Protein AF-W1YHN0-F1 (afdb_monomer_lite)

Foldseek 3Di:
DPPPQPDDDPVVSVVSVQQADFDDDPNHTDDRCGPPRNDDDDDADQQWDWDDDDPDIDIDGDPDHDDQKDDDPQWIQHPVGTDPSPDDDPPQDAQPPDPPGDHDVVVVVVVVVVVVVD

pLDDT: mean 94.73, std 5.65, range [57.19, 98.5]

Secondary structure (DSSP, 8-state):
--TTSS-SSHHHHHHHHTT-EEEEETTEEEEEE-SS-----PPP-TTEEEEEETTEEEEEE-SS---SEEEETTEEEETTEEE-TT----SPPP-TT-TTSPP-HHHHHHHHHHHTT-

Radius of gyration: 30.23 Å; chains: 1; bounding box: 68×27×82 Å

Structure (mmCIF, N/CA/C/O backbone):
data_AF-W1YHN0-F1
#
_entry.id   AF-W1YHN0-F1
#
loop_
_atom_site.group_PDB
_atom_site.id
_atom_site.type_symbol
_atom_site.label_atom_id
_atom_site.label_alt_id
_atom_site.label_comp_id
_atom_site.label_asym_id
_atom_site.label_entity_id
_atom_site.label_seq_id
_atom_site.pdbx_PDB_ins_code
_atom_site.Cartn_x
_atom_site.Cartn_y
_atom_site.Cartn_z
_atom_site.occupancy
_atom_site.B_iso_or_equiv
_atom_site.auth_seq_id
_atom_site.auth_comp_id
_atom_site.auth_asym_id
_atom_site.auth_atom_id
_atom_site.pdbx_PDB_model_num
ATOM 1 N N . ASN A 1 1 ? -36.168 -15.001 31.125 1.00 82.31 1 ASN A N 1
ATOM 2 C CA . ASN A 1 1 ? -35.264 -14.315 30.182 1.00 82.31 1 ASN A CA 1
ATOM 3 C C . ASN A 1 1 ? -35.594 -12.827 30.184 1.00 82.31 1 ASN A C 1
ATOM 5 O O . ASN A 1 1 ? -36.613 -12.442 29.625 1.00 82.31 1 ASN A O 1
ATOM 9 N N . ILE A 1 2 ? -34.808 -12.010 30.888 1.00 92.12 2 ILE A N 1
ATOM 10 C CA . ILE A 1 2 ? -34.985 -10.548 30.947 1.00 92.12 2 ILE A CA 1
ATOM 11 C C . ILE A 1 2 ? -34.107 -9.896 29.873 1.00 92.12 2 ILE A C 1
ATOM 13 O O . ILE A 1 2 ? -32.901 -10.141 29.849 1.00 92.12 2 ILE A O 1
ATOM 17 N N . GLY A 1 3 ? -34.697 -9.062 29.008 1.00 87.12 3 GLY A N 1
ATOM 18 C CA . GLY A 1 3 ? -33.958 -8.262 28.016 1.00 87.12 3 GLY A CA 1
ATOM 19 C C . GLY A 1 3 ? -33.126 -9.082 27.025 1.00 87.12 3 GLY A C 1
ATOM 20 O O . GLY A 1 3 ? -32.080 -8.621 26.592 1.00 87.12 3 GLY A O 1
ATOM 21 N N . ASP A 1 4 ? -33.551 -10.314 26.748 1.00 89.50 4 ASP A N 1
ATOM 22 C CA . ASP A 1 4 ? -32.855 -11.290 25.900 1.00 89.50 4 ASP A CA 1
ATOM 23 C C . ASP A 1 4 ? -31.417 -11.659 26.327 1.00 89.50 4 ASP A C 1
ATOM 25 O O . ASP A 1 4 ? -30.597 -12.127 25.546 1.00 89.50 4 ASP A O 1
ATOM 29 N N . THR A 1 5 ? -31.102 -11.482 27.611 1.00 91.12 5 THR A N 1
ATOM 30 C CA . THR A 1 5 ? -29.769 -11.774 28.177 1.00 91.12 5 THR A CA 1
ATOM 31 C C . THR A 1 5 ? -29.563 -13.239 28.585 1.00 91.12 5 THR A C 1
ATOM 33 O O . THR A 1 5 ? -28.491 -13.620 29.060 1.00 91.12 5 THR A O 1
ATOM 36 N N . GLY A 1 6 ? -30.605 -14.070 28.506 1.00 92.62 6 GLY A N 1
ATOM 37 C CA . GLY A 1 6 ? -30.615 -15.430 29.050 1.00 92.62 6 GLY A CA 1
ATOM 38 C C . GLY A 1 6 ? -30.636 -15.492 30.585 1.00 92.62 6 GLY A C 1
ATOM 39 O O . GLY A 1 6 ? -30.394 -16.556 31.152 1.00 92.62 6 GLY A O 1
ATOM 40 N N . LYS A 1 7 ? -30.899 -14.373 31.279 1.00 95.31 7 LYS A N 1
ATOM 41 C CA . LYS A 1 7 ? -30.896 -14.281 32.752 1.00 95.31 7 LYS A CA 1
ATOM 42 C C . LYS A 1 7 ? -32.301 -14.221 33.356 1.00 95.31 7 LYS A C 1
ATOM 44 O O . LYS A 1 7 ? -33.276 -13.870 32.676 1.00 95.31 7 LYS A O 1
ATOM 49 N N . ASN A 1 8 ? -32.398 -14.585 34.637 1.00 95.50 8 ASN A N 1
ATOM 50 C CA . ASN A 1 8 ? -33.664 -14.712 35.369 1.00 95.50 8 ASN A CA 1
ATOM 51 C C . ASN A 1 8 ? -33.902 -13.566 36.353 1.00 95.50 8 ASN A C 1
ATOM 53 O O . ASN A 1 8 ? -35.049 -13.291 36.695 1.00 95.50 8 ASN A O 1
ATOM 57 N N . THR A 1 9 ? -32.843 -12.869 36.766 1.00 96.50 9 THR A N 1
ATOM 58 C CA . THR A 1 9 ? -32.946 -11.683 37.616 1.00 96.50 9 THR A CA 1
ATOM 59 C C . THR A 1 9 ? -32.439 -10.433 36.906 1.00 96.50 9 THR A C 1
ATOM 61 O O . THR A 1 9 ? -31.561 -10.487 36.042 1.00 96.50 9 THR A O 1
ATOM 64 N N . VAL A 1 10 ? -32.986 -9.280 37.296 1.00 94.75 10 VAL A N 1
ATOM 65 C CA . VAL A 1 10 ? -32.536 -7.972 36.796 1.00 94.75 10 VAL A CA 1
ATOM 66 C C . VAL A 1 10 ? -31.049 -7.758 37.106 1.00 94.75 10 VAL A C 1
ATOM 68 O O . VAL A 1 10 ? -30.309 -7.289 36.245 1.00 94.75 10 VAL A O 1
ATOM 71 N N . HIS A 1 11 ? -30.589 -8.171 38.293 1.00 94.19 11 HIS A N 1
ATOM 72 C CA . HIS A 1 11 ? -29.184 -8.072 38.701 1.00 94.19 11 HIS A CA 1
ATOM 73 C C . HIS A 1 11 ? -28.245 -8.844 37.760 1.00 94.19 11 HIS A C 1
ATOM 75 O O . HIS A 1 11 ? -27.259 -8.284 37.284 1.00 94.19 11 HIS A O 1
ATOM 81 N N . GLU A 1 12 ? -28.567 -10.099 37.435 1.00 94.00 12 GLU A N 1
ATOM 82 C CA . GLU A 1 12 ? -27.766 -10.914 36.511 1.00 94.00 12 GLU A CA 1
ATOM 83 C C . GLU A 1 12 ? -27.778 -10.358 35.083 1.00 94.00 12 GLU A C 1
ATOM 85 O O . GLU A 1 12 ? -26.744 -10.360 34.410 1.00 94.00 12 GLU A O 1
ATOM 90 N N . ALA A 1 13 ? -28.932 -9.867 34.616 1.00 93.25 13 ALA A N 1
ATOM 91 C CA . ALA A 1 13 ? -29.053 -9.247 33.300 1.00 93.25 13 ALA A CA 1
ATOM 92 C C . ALA A 1 13 ? -28.146 -8.006 33.197 1.00 93.25 13 ALA A C 1
ATOM 94 O O . ALA A 1 13 ? -27.346 -7.905 32.266 1.00 93.25 13 ALA A O 1
ATOM 95 N N . ILE A 1 14 ? -28.173 -7.119 34.199 1.00 90.62 14 ILE A N 1
ATOM 96 C CA . ILE A 1 14 ? -27.301 -5.933 34.270 1.00 90.62 14 ILE A CA 1
ATOM 97 C C . ILE A 1 14 ? -25.822 -6.333 34.322 1.00 90.62 14 ILE A C 1
ATOM 99 O O . ILE A 1 14 ? -24.994 -5.745 33.622 1.00 90.62 14 ILE A O 1
ATOM 103 N N . GLN A 1 15 ? -25.474 -7.342 35.124 1.00 89.81 15 GLN A N 1
ATOM 104 C CA . GLN A 1 15 ? -24.097 -7.816 35.222 1.00 89.81 15 GLN A CA 1
ATOM 105 C C . GLN A 1 15 ? -23.593 -8.356 33.881 1.00 89.81 15 GLN A C 1
ATOM 107 O O . GLN A 1 15 ? -22.461 -8.054 33.515 1.00 89.81 15 GLN A O 1
ATOM 112 N N . SER A 1 16 ? -24.425 -9.089 33.132 1.00 88.12 16 SER A N 1
ATOM 113 C CA . SER A 1 16 ? -24.058 -9.621 31.813 1.00 88.12 16 SER A CA 1
ATOM 114 C C . SER A 1 16 ? -23.759 -8.517 30.793 1.00 88.12 16 SER A C 1
ATOM 116 O O . SER A 1 16 ? -22.709 -8.542 30.158 1.00 88.12 16 SER A O 1
ATOM 118 N N . VAL A 1 17 ? -24.597 -7.478 30.721 1.00 85.69 17 VAL A N 1
ATOM 119 C CA . VAL A 1 17 ? -24.388 -6.318 29.834 1.00 85.69 17 VAL A CA 1
ATOM 120 C C . VAL A 1 17 ? -23.121 -5.538 30.214 1.00 85.69 17 VAL A C 1
ATOM 122 O O . VAL A 1 17 ? -22.447 -4.964 29.359 1.00 85.69 17 VAL A O 1
ATOM 125 N N . ASN A 1 18 ? -22.749 -5.538 31.496 1.00 88.56 18 ASN A N 1
ATOM 126 C CA . ASN A 1 18 ? -21.543 -4.870 31.985 1.00 88.56 18 ASN A CA 1
ATOM 127 C C . ASN A 1 18 ? -20.235 -5.641 31.736 1.00 88.56 18 ASN A C 1
ATOM 129 O O . ASN A 1 18 ? -19.169 -5.057 31.945 1.00 88.56 18 ASN A O 1
ATOM 133 N N . GLN A 1 19 ? -20.281 -6.897 31.273 1.00 90.25 19 GLN A N 1
ATOM 134 C CA . GLN A 1 19 ? -19.070 -7.678 30.978 1.00 90.25 19 GLN A CA 1
ATOM 135 C C . GLN A 1 19 ? -18.262 -7.087 29.813 1.00 90.25 19 GLN A C 1
ATOM 137 O O . GLN A 1 19 ? -17.034 -7.190 29.817 1.00 90.25 19 GLN A O 1
ATOM 142 N N . GLY A 1 20 ? -18.929 -6.392 28.884 1.00 91.81 20 GLY A N 1
ATOM 143 C CA . GLY A 1 20 ? -18.301 -5.800 27.704 1.00 91.81 20 GLY A CA 1
ATOM 144 C C . GLY A 1 20 ? -17.738 -6.853 26.749 1.00 91.81 20 GLY A C 1
ATOM 145 O O . GLY A 1 20 ? -18.211 -7.986 26.716 1.00 91.81 20 GLY A O 1
ATOM 146 N N . TRP A 1 21 ? -16.736 -6.468 25.963 1.00 95.00 21 TRP A N 1
ATOM 147 C CA . TRP A 1 21 ? -16.068 -7.347 24.999 1.00 95.00 21 TRP A CA 1
ATOM 148 C C . TRP A 1 21 ? -14.548 -7.170 25.048 1.00 95.00 21 TRP A C 1
ATOM 150 O O . TRP A 1 21 ? -14.049 -6.171 25.564 1.00 95.00 21 TRP A O 1
ATOM 160 N N . GLU A 1 22 ? -13.798 -8.144 24.535 1.00 96.38 22 GLU A N 1
ATOM 161 C CA . GLU A 1 22 ? -12.335 -8.095 24.475 1.00 96.38 22 GLU A CA 1
ATOM 162 C C . GLU A 1 22 ? -11.866 -7.680 23.076 1.00 96.38 22 GLU A C 1
ATOM 164 O O . GLU A 1 22 ? -12.220 -8.305 22.079 1.00 96.38 22 GLU A O 1
ATOM 169 N N . LEU A 1 23 ? -11.050 -6.630 23.001 1.00 97.38 23 LEU A N 1
ATOM 170 C CA . LEU A 1 23 ? -10.335 -6.248 21.791 1.00 97.38 23 LEU A CA 1
ATOM 171 C C . LEU A 1 23 ? -9.021 -7.026 21.718 1.00 97.38 23 LEU A C 1
ATOM 173 O O . LEU A 1 23 ? -8.163 -6.877 22.595 1.00 97.38 23 LEU A O 1
ATOM 177 N N . GLN A 1 24 ? -8.837 -7.779 20.635 1.00 97.94 24 GLN A N 1
ATOM 178 C CA . GLN A 1 24 ? -7.570 -8.414 20.288 1.00 97.94 24 GLN A CA 1
ATOM 179 C C . GLN A 1 24 ? -7.013 -7.849 18.979 1.00 97.94 24 GLN A C 1
ATOM 181 O O . GLN A 1 24 ? -7.763 -7.504 18.069 1.00 97.94 24 GLN A O 1
ATOM 186 N N . VAL A 1 25 ? -5.687 -7.798 18.866 1.00 97.00 25 VAL A N 1
ATOM 187 C CA . VAL A 1 25 ? -4.966 -7.491 17.624 1.00 97.00 25 VAL A CA 1
ATOM 188 C C . VAL A 1 25 ? -3.948 -8.599 17.405 1.00 97.00 25 VAL A C 1
ATOM 190 O O . VAL A 1 25 ? -3.160 -8.901 18.298 1.00 97.00 25 VAL A O 1
ATOM 193 N N . ASN A 1 26 ? -3.982 -9.233 16.231 1.00 96.75 26 ASN A N 1
ATOM 194 C CA . ASN A 1 26 ? -3.126 -10.378 15.891 1.00 96.75 26 ASN A CA 1
ATOM 195 C C . ASN A 1 26 ? -3.199 -11.517 16.931 1.00 96.75 26 ASN A C 1
ATOM 197 O O . ASN A 1 26 ? -2.183 -12.096 17.313 1.00 96.75 26 ASN A O 1
ATOM 201 N N . GLY A 1 27 ? -4.407 -11.796 17.435 1.00 96.81 27 GLY A N 1
ATOM 202 C CA . GLY A 1 27 ? -4.657 -12.821 18.457 1.00 96.81 27 GLY A CA 1
ATOM 203 C C . GLY A 1 27 ? -4.138 -12.477 19.858 1.00 96.81 27 GLY A C 1
ATOM 204 O O . GLY A 1 27 ? -4.196 -13.317 20.749 1.00 96.81 27 GLY A O 1
ATOM 205 N N . GLN A 1 28 ? -3.614 -11.267 20.069 1.00 97.94 28 GLN A N 1
ATOM 206 C CA . GLN A 1 28 ? -3.157 -10.796 21.373 1.00 97.94 28 GLN A CA 1
ATOM 207 C C . GLN A 1 28 ? -4.188 -9.852 21.978 1.00 97.94 28 GLN A C 1
ATOM 209 O O . GLN A 1 28 ? -4.634 -8.906 21.325 1.00 97.94 28 GLN A O 1
ATOM 214 N N . LYS A 1 29 ? -4.542 -10.085 23.242 1.00 97.31 29 LYS A N 1
ATOM 215 C CA . LYS A 1 29 ? -5.429 -9.203 24.003 1.00 97.31 29 LYS A CA 1
ATOM 216 C C . LYS A 1 29 ? -4.824 -7.807 24.136 1.00 97.31 29 LYS A C 1
ATOM 218 O O . LYS A 1 29 ? -3.741 -7.647 24.690 1.00 97.31 29 LYS A O 1
ATOM 223 N N . VAL A 1 30 ? -5.567 -6.799 23.683 1.00 96.75 30 VAL A N 1
ATOM 224 C CA . VAL A 1 30 ? -5.206 -5.379 23.800 1.00 96.75 30 VAL A CA 1
ATOM 225 C C . VAL A 1 30 ? -5.971 -4.718 24.938 1.00 96.75 30 VAL A C 1
ATOM 227 O O . VAL A 1 30 ? -5.389 -3.974 25.725 1.00 96.75 30 VAL A O 1
ATOM 230 N N . LYS A 1 31 ? -7.286 -4.956 25.030 1.00 95.94 31 LYS A N 1
ATOM 231 C CA . LYS A 1 31 ? -8.138 -4.262 26.002 1.00 95.94 31 LYS A CA 1
ATOM 232 C C . LYS A 1 31 ? -9.439 -5.010 26.279 1.00 95.94 31 LYS A C 1
ATOM 234 O O . LYS A 1 31 ? -10.103 -5.450 25.352 1.00 95.94 31 LYS A O 1
ATOM 239 N N . ASP A 1 32 ? -9.863 -5.025 27.541 1.00 96.00 32 ASP A N 1
ATOM 240 C CA . ASP A 1 32 ? -11.269 -5.262 27.882 1.00 96.00 32 ASP A CA 1
ATOM 241 C C . ASP A 1 32 ? -12.073 -3.967 27.693 1.00 96.00 32 ASP A C 1
ATOM 243 O O . ASP A 1 32 ? -11.894 -2.988 28.425 1.00 96.00 32 ASP A O 1
ATOM 247 N N . VAL A 1 33 ? -12.963 -3.944 26.708 1.00 96.62 33 VAL A N 1
ATOM 248 C CA . VAL A 1 33 ? -13.854 -2.823 26.399 1.00 96.62 33 VAL A CA 1
ATOM 249 C C . VAL A 1 33 ? -15.117 -2.956 27.245 1.00 96.62 33 VAL A C 1
ATOM 251 O O . VAL A 1 33 ? -16.165 -3.429 26.808 1.00 96.62 33 VAL A O 1
ATOM 254 N N . LYS A 1 34 ? -14.990 -2.552 28.508 1.00 93.75 34 LYS A N 1
ATOM 255 C CA . LYS A 1 34 ? -16.051 -2.599 29.521 1.00 93.75 34 LYS A CA 1
ATOM 256 C C . LYS A 1 34 ? -16.024 -1.359 30.413 1.00 93.75 34 LYS A C 1
ATOM 258 O O . LYS A 1 34 ? -15.131 -0.521 30.305 1.00 93.75 34 LYS A O 1
ATOM 263 N N . ALA A 1 35 ? -17.044 -1.200 31.257 1.00 91.19 35 ALA A N 1
ATOM 264 C CA . ALA A 1 35 ? -17.127 -0.061 32.173 1.00 91.19 35 ALA A CA 1
ATOM 265 C C . ALA A 1 35 ? -15.913 -0.007 33.132 1.00 91.19 35 ALA A C 1
ATOM 267 O O . ALA A 1 35 ? -15.406 -1.061 33.518 1.00 91.19 35 ALA A O 1
ATOM 268 N N . PRO A 1 36 ? -15.455 1.195 33.530 1.00 91.06 36 PRO A N 1
ATOM 269 C CA . PRO A 1 36 ? -15.953 2.510 33.106 1.00 91.06 36 PRO A CA 1
ATOM 270 C C . PRO A 1 36 ? -15.437 2.957 31.723 1.00 91.06 36 PRO A C 1
ATOM 272 O O . PRO A 1 36 ? -15.988 3.876 31.130 1.00 91.06 36 PRO A O 1
ATOM 275 N N . ASN A 1 37 ? -14.429 2.283 31.163 1.00 91.62 37 ASN A N 1
ATOM 276 C CA . ASN A 1 37 ? -13.670 2.762 30.005 1.00 91.62 37 ASN A CA 1
ATOM 277 C C . ASN A 1 37 ? -14.031 2.024 28.706 1.00 91.62 37 ASN A C 1
ATOM 279 O O . ASN A 1 37 ? -13.213 1.285 28.149 1.00 91.62 37 ASN A O 1
ATOM 283 N N . ARG A 1 38 ? -15.236 2.284 28.187 1.00 94.06 38 ARG A N 1
ATOM 284 C CA . ARG A 1 38 ? -15.827 1.612 27.007 1.00 94.06 38 ARG A CA 1
ATOM 285 C C . ARG A 1 38 ? -15.345 2.125 25.639 1.00 94.06 38 ARG A C 1
ATOM 287 O O . ARG A 1 38 ? -15.984 1.865 24.628 1.00 94.06 38 ARG A O 1
ATOM 294 N N . THR A 1 39 ? -14.223 2.837 25.592 1.00 94.50 39 THR A N 1
ATOM 295 C CA . THR A 1 39 ? -13.712 3.449 24.356 1.00 94.50 39 THR A CA 1
ATOM 296 C C . THR A 1 39 ? -12.602 2.617 23.728 1.00 94.50 39 THR A C 1
ATOM 298 O O . THR A 1 39 ? -11.683 2.175 24.420 1.00 94.50 39 THR A O 1
ATOM 301 N N . VAL A 1 40 ? -12.636 2.476 22.409 1.00 95.88 40 VAL A N 1
ATOM 302 C CA . VAL A 1 40 ? -11.486 2.081 21.588 1.00 95.88 40 VAL A CA 1
ATOM 303 C C . VAL A 1 40 ? -11.163 3.259 20.682 1.00 95.88 40 VAL A C 1
ATOM 305 O O . VAL A 1 40 ? -12.077 3.905 20.181 1.00 95.88 40 VAL A O 1
ATOM 308 N N . ASN A 1 41 ? -9.878 3.555 20.501 1.00 94.69 41 ASN A N 1
ATOM 309 C CA . ASN A 1 41 ? -9.436 4.578 19.565 1.00 94.69 41 ASN A CA 1
ATOM 310 C C . ASN A 1 41 ? -8.544 3.944 18.498 1.00 94.69 41 ASN A C 1
ATOM 312 O O . ASN A 1 41 ? -7.629 3.189 18.832 1.00 94.69 41 ASN A O 1
ATOM 316 N N . PHE A 1 42 ? -8.799 4.273 17.235 1.00 96.44 42 PHE A N 1
ATOM 317 C CA . PHE A 1 42 ? -7.979 3.846 16.109 1.00 96.44 42 PHE A CA 1
ATOM 318 C C . PHE A 1 42 ? -7.107 5.020 15.681 1.00 96.44 42 PHE A C 1
ATOM 320 O O . PHE A 1 42 ? -7.613 6.067 15.288 1.00 96.44 42 PHE A O 1
ATOM 327 N N . ASN A 1 43 ? -5.789 4.852 15.775 1.00 96.06 43 ASN A N 1
ATOM 328 C CA . ASN A 1 43 ? -4.839 5.873 15.353 1.00 96.06 43 ASN A CA 1
ATOM 329 C C . ASN A 1 43 ? -4.319 5.534 13.957 1.00 96.06 43 ASN A C 1
ATOM 331 O O . ASN A 1 43 ? -3.876 4.412 13.707 1.00 96.06 43 ASN A O 1
ATOM 335 N N . ALA A 1 44 ? -4.363 6.515 13.063 1.00 97.81 44 ALA A N 1
ATOM 336 C CA . ALA A 1 44 ? -3.795 6.413 11.729 1.00 97.81 44 ALA A CA 1
ATOM 337 C C . ALA A 1 44 ? -2.260 6.300 11.795 1.00 97.81 44 ALA A C 1
ATOM 339 O O . ALA A 1 44 ? -1.600 7.045 12.521 1.00 97.81 44 ALA A O 1
ATOM 340 N N . GLY A 1 45 ? -1.690 5.356 11.041 1.00 96.62 45 GLY A N 1
ATOM 341 C CA . GLY A 1 45 ? -0.242 5.243 10.841 1.00 96.62 45 GLY A CA 1
ATOM 342 C C . GLY A 1 45 ? 0.247 6.103 9.669 1.00 96.62 45 GLY A C 1
ATOM 343 O O . GLY A 1 45 ? -0.552 6.697 8.958 1.00 96.62 45 GLY A O 1
ATOM 344 N N . LYS A 1 46 ? 1.563 6.116 9.407 1.00 97.62 46 LYS A N 1
ATOM 345 C CA . LYS A 1 46 ? 2.186 6.987 8.383 1.00 97.62 46 LYS A CA 1
ATOM 346 C C . LYS A 1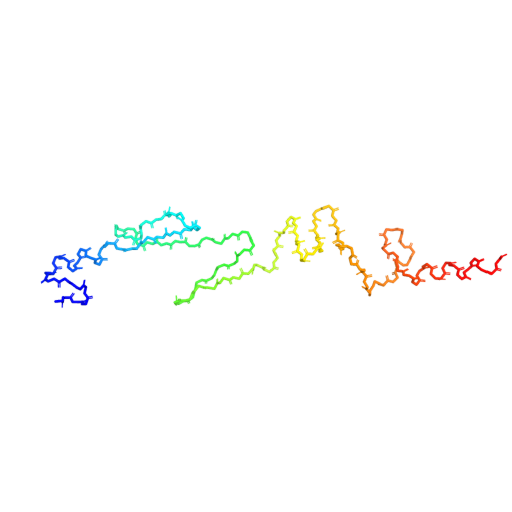 46 ? 1.523 6.909 6.999 1.00 97.62 46 LYS A C 1
ATOM 348 O O . LYS A 1 46 ? 1.320 7.939 6.373 1.00 97.62 46 LYS A O 1
ATOM 353 N N . ASN A 1 47 ? 1.211 5.698 6.533 1.00 98.38 47 ASN A N 1
ATOM 354 C CA . ASN A 1 47 ? 0.679 5.469 5.185 1.00 98.38 47 ASN A CA 1
ATOM 355 C C . ASN A 1 47 ? -0.828 5.144 5.168 1.00 98.38 47 ASN A C 1
ATOM 357 O O . ASN A 1 47 ? -1.363 4.862 4.098 1.00 98.38 47 ASN A O 1
ATOM 361 N N . ILE A 1 48 ? -1.504 5.156 6.326 1.00 98.50 48 ILE A N 1
ATOM 362 C CA . ILE A 1 48 ? -2.931 4.823 6.448 1.00 98.50 48 ILE A CA 1
ATOM 363 C C . ILE A 1 48 ? -3.705 6.066 6.861 1.00 98.50 48 ILE A C 1
ATOM 365 O O . ILE A 1 48 ? -3.385 6.687 7.867 1.00 98.50 48 ILE A O 1
ATOM 369 N N . LYS A 1 49 ? -4.764 6.379 6.123 1.00 98.25 49 LYS A N 1
ATOM 370 C CA . LYS A 1 49 ? -5.741 7.410 6.453 1.00 98.25 49 LYS A CA 1
ATOM 371 C C . LYS A 1 49 ? -6.963 6.756 7.101 1.00 98.25 49 LYS A C 1
ATOM 373 O O . LYS A 1 49 ? -7.472 5.759 6.588 1.00 98.25 49 LYS A O 1
ATOM 378 N N . LEU A 1 50 ? -7.421 7.322 8.217 1.00 98.19 50 LEU A N 1
ATOM 379 C CA . LEU A 1 50 ? -8.646 6.917 8.908 1.00 98.19 50 LEU A CA 1
ATOM 380 C C . LEU A 1 50 ? -9.595 8.110 8.995 1.00 98.19 50 LEU A C 1
ATOM 382 O O . LEU A 1 50 ? -9.190 9.182 9.440 1.00 98.19 50 LEU A O 1
ATOM 386 N N . GLU A 1 51 ? -10.850 7.913 8.604 1.00 97.69 51 GLU A N 1
ATOM 387 C CA . GLU A 1 51 ? -11.909 8.920 8.718 1.00 97.69 51 GLU A CA 1
ATOM 388 C C . GLU A 1 51 ? -13.154 8.292 9.344 1.00 97.69 51 GLU A C 1
ATOM 390 O O . GLU A 1 51 ? -13.592 7.224 8.920 1.00 97.69 51 GLU A O 1
ATOM 395 N N . GLY A 1 52 ? -13.719 8.946 10.359 1.00 96.94 52 GLY A N 1
ATOM 396 C CA . GLY A 1 52 ? -14.992 8.556 10.964 1.00 96.94 52 GLY A CA 1
ATOM 397 C C . GLY A 1 52 ? -16.112 9.481 10.498 1.00 96.94 52 GLY A C 1
ATOM 398 O O . GLY A 1 52 ? -15.968 10.700 10.585 1.00 96.94 52 GLY A O 1
ATOM 399 N N . ALA A 1 53 ? -17.225 8.917 10.027 1.00 96.69 53 ALA A N 1
ATOM 400 C CA . ALA A 1 53 ? -18.406 9.679 9.626 1.00 96.69 53 ALA A CA 1
ATOM 401 C C . ALA A 1 53 ? -19.693 8.885 9.902 1.00 96.69 53 ALA A C 1
ATOM 403 O O . ALA A 1 53 ? -19.946 7.849 9.283 1.00 96.69 53 ALA A O 1
ATOM 404 N N . GLY A 1 54 ? -20.521 9.385 10.826 1.00 95.50 54 GLY A N 1
ATOM 405 C CA . GLY A 1 54 ? -21.699 8.658 11.307 1.00 95.50 54 GLY A CA 1
ATOM 406 C C . GLY A 1 54 ? -21.298 7.304 11.896 1.00 95.50 54 GLY A C 1
ATOM 407 O O . GLY A 1 54 ? -20.415 7.245 12.748 1.00 95.50 54 GLY A O 1
ATOM 408 N N . ASP A 1 55 ? -21.900 6.231 11.384 1.00 96.31 55 ASP A N 1
ATOM 409 C CA . ASP A 1 55 ? -21.615 4.850 11.797 1.00 96.31 55 ASP A CA 1
ATOM 410 C C . ASP A 1 55 ? -20.444 4.205 11.027 1.00 96.31 55 ASP A C 1
ATOM 412 O O . ASP A 1 55 ? -20.130 3.033 11.238 1.00 96.31 55 ASP A O 1
ATOM 416 N N . ASN A 1 56 ? -19.791 4.944 10.120 1.00 96.50 56 ASN A N 1
ATOM 417 C CA . ASN A 1 56 ? -18.733 4.414 9.262 1.00 96.50 56 ASN A CA 1
ATOM 418 C C . ASN A 1 56 ? -17.337 4.829 9.732 1.00 96.50 56 ASN A C 1
ATOM 420 O O . ASN A 1 56 ? -17.103 5.971 10.133 1.00 96.50 56 ASN A O 1
ATOM 424 N N . VAL A 1 57 ? -16.389 3.906 9.566 1.00 97.50 57 VAL A N 1
ATOM 425 C CA . VAL A 1 57 ? -14.950 4.175 9.601 1.00 97.50 57 VAL A CA 1
ATOM 426 C C . VAL A 1 57 ? -14.373 3.802 8.240 1.00 97.50 57 VAL A C 1
ATOM 428 O O . VAL A 1 57 ? -14.391 2.633 7.856 1.00 97.50 57 VAL A O 1
ATOM 431 N N . THR A 1 58 ? -13.853 4.785 7.513 1.00 97.94 58 THR A N 1
ATOM 432 C CA . THR A 1 58 ? -13.172 4.573 6.234 1.00 97.94 58 THR A CA 1
ATOM 433 C C . THR A 1 58 ? -11.686 4.359 6.479 1.00 97.94 58 THR A C 1
ATOM 435 O O . THR A 1 58 ? -11.036 5.164 7.150 1.00 97.94 58 THR A O 1
ATOM 438 N N . VAL A 1 59 ? -11.142 3.286 5.901 1.00 98.25 59 VAL A N 1
ATOM 439 C CA . VAL A 1 59 ? -9.707 2.987 5.896 1.00 98.25 59 VAL A CA 1
ATOM 440 C C . VAL A 1 59 ? -9.193 3.130 4.470 1.00 98.25 59 VAL A C 1
ATOM 442 O O . VAL A 1 59 ? -9.661 2.434 3.571 1.00 98.25 59 VAL A O 1
ATOM 445 N N . ALA A 1 60 ? -8.230 4.023 4.267 1.00 98.31 60 ALA A N 1
ATOM 446 C CA . ALA A 1 60 ? -7.614 4.272 2.969 1.00 98.31 60 ALA A CA 1
ATOM 447 C C . ALA A 1 60 ? -6.089 4.362 3.095 1.00 98.31 60 ALA A C 1
ATOM 449 O O . ALA A 1 60 ? -5.544 4.508 4.192 1.00 98.31 60 ALA A O 1
ATOM 450 N N . THR A 1 61 ? -5.384 4.301 1.969 1.00 98.31 61 THR A N 1
ATOM 451 C CA . THR A 1 61 ? -4.006 4.798 1.914 1.00 98.31 61 THR A CA 1
ATOM 452 C C . THR A 1 61 ? -4.021 6.321 1.874 1.00 98.31 61 THR A C 1
ATOM 454 O O . THR A 1 61 ? -4.982 6.931 1.410 1.00 98.31 61 THR A O 1
ATOM 457 N N . VAL A 1 62 ? -2.956 6.943 2.366 1.00 98.50 62 VAL A N 1
ATOM 458 C CA . VAL A 1 62 ? -2.699 8.363 2.083 1.00 98.50 62 VAL A CA 1
ATOM 459 C C . VAL A 1 62 ? -2.342 8.548 0.602 1.00 98.50 62 VAL A C 1
ATOM 461 O O . VAL A 1 62 ? -1.886 7.594 -0.032 1.00 98.50 62 VAL A O 1
ATOM 464 N N . ASP A 1 63 ? -2.512 9.762 0.074 1.00 98.12 63 ASP A N 1
ATOM 465 C CA . ASP A 1 63 ? -2.171 10.082 -1.322 1.00 98.12 63 ASP A CA 1
ATOM 466 C C . ASP A 1 63 ? -0.665 9.890 -1.587 1.00 98.12 63 ASP A C 1
ATOM 468 O O . ASP A 1 63 ? -0.277 9.226 -2.546 1.00 98.12 63 ASP A O 1
ATOM 472 N N . ASP A 1 64 ? 0.180 10.375 -0.667 1.00 97.56 64 ASP A N 1
ATOM 473 C CA . ASP A 1 64 ? 1.643 10.291 -0.747 1.00 97.56 64 ASP A CA 1
ATOM 474 C C . ASP A 1 64 ? 2.211 9.295 0.275 1.00 97.56 64 ASP A C 1
ATOM 476 O O . ASP A 1 64 ? 2.755 9.653 1.326 1.00 97.56 64 ASP A O 1
ATOM 480 N N . ALA A 1 65 ? 2.071 8.002 -0.014 1.00 97.69 65 ALA A N 1
ATOM 481 C CA . ALA A 1 65 ? 2.600 6.952 0.851 1.00 97.69 65 ALA A CA 1
ATOM 482 C C . ALA A 1 65 ? 4.119 6.783 0.670 1.00 97.69 65 ALA A C 1
ATOM 484 O O . ALA A 1 65 ? 4.644 6.731 -0.441 1.00 97.69 65 ALA A O 1
ATOM 485 N N . ASN A 1 66 ? 4.845 6.643 1.780 1.00 97.19 66 ASN A N 1
ATOM 486 C CA . ASN A 1 66 ? 6.300 6.521 1.768 1.00 97.19 66 ASN A CA 1
ATOM 487 C C . ASN A 1 66 ? 6.734 5.101 2.151 1.00 97.19 66 ASN A C 1
ATOM 489 O O . ASN A 1 66 ? 6.444 4.631 3.254 1.00 97.19 66 ASN A O 1
ATOM 493 N N . PHE A 1 67 ? 7.456 4.434 1.251 1.00 97.94 67 PHE A N 1
ATOM 494 C CA . PHE A 1 67 ? 7.915 3.057 1.423 1.00 97.94 67 PHE A CA 1
ATOM 495 C C . PHE A 1 67 ? 9.437 2.966 1.302 1.00 97.94 67 PHE A C 1
ATOM 497 O O . PHE A 1 67 ? 10.039 3.615 0.451 1.00 97.94 67 PHE A O 1
ATOM 504 N N . ASN A 1 68 ? 10.054 2.103 2.112 1.00 97.88 68 ASN A N 1
ATOM 505 C CA . ASN A 1 68 ? 11.467 1.743 1.938 1.00 97.88 68 ASN A CA 1
ATOM 506 C C . ASN A 1 68 ? 11.661 0.773 0.762 1.00 97.88 68 ASN A C 1
ATOM 508 O O . ASN A 1 68 ? 12.694 0.796 0.090 1.00 97.88 68 ASN A O 1
ATOM 512 N N . SER A 1 69 ? 10.670 -0.088 0.527 1.00 98.19 69 SER A N 1
ATOM 513 C CA . SER A 1 69 ? 10.623 -1.003 -0.604 1.00 98.19 69 SER A CA 1
ATOM 514 C C . SER A 1 69 ? 9.186 -1.361 -0.975 1.00 98.19 69 SER A C 1
ATOM 516 O O . SER A 1 69 ? 8.285 -1.333 -0.137 1.00 98.19 69 SER A O 1
ATOM 518 N N . VAL A 1 70 ? 8.989 -1.711 -2.243 1.00 98.19 70 VAL A N 1
ATOM 519 C CA . VAL A 1 70 ? 7.739 -2.238 -2.796 1.00 98.19 70 VAL A CA 1
ATOM 520 C C . VAL A 1 70 ? 8.085 -3.486 -3.599 1.00 98.19 70 VAL A C 1
ATOM 522 O O . VAL A 1 70 ? 9.031 -3.470 -4.384 1.00 9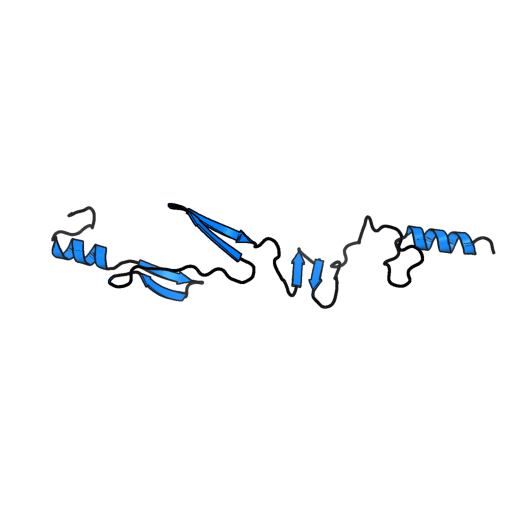8.19 70 VAL A O 1
ATOM 525 N N . THR A 1 71 ? 7.348 -4.575 -3.391 1.00 98.25 71 THR A N 1
ATOM 526 C CA . THR A 1 71 ? 7.538 -5.846 -4.108 1.00 98.25 71 THR A CA 1
ATOM 527 C C . THR A 1 71 ? 6.217 -6.272 -4.727 1.00 98.25 71 THR A C 1
ATOM 529 O O . THR A 1 71 ? 5.196 -6.275 -4.044 1.00 98.25 71 THR A O 1
ATOM 532 N N . THR A 1 72 ? 6.242 -6.632 -6.009 1.00 97.88 72 THR A N 1
ATOM 533 C CA . THR A 1 72 ? 5.082 -7.138 -6.752 1.00 97.88 72 THR A CA 1
ATOM 534 C C . THR A 1 72 ? 5.505 -8.402 -7.495 1.00 97.88 72 THR A C 1
ATOM 536 O O . THR A 1 72 ? 6.200 -8.336 -8.509 1.00 97.88 72 THR A O 1
ATOM 539 N N . GLY A 1 73 ? 5.147 -9.571 -6.960 1.00 97.19 73 GLY A N 1
ATOM 540 C CA . GLY A 1 73 ? 5.699 -10.843 -7.433 1.00 97.19 73 GLY A CA 1
ATOM 541 C C . GLY A 1 73 ? 7.216 -10.906 -7.216 1.00 97.19 73 GLY A C 1
ATOM 542 O O . GLY A 1 73 ? 7.690 -10.714 -6.100 1.00 97.19 73 GLY A O 1
ATOM 543 N N . ASN A 1 74 ? 7.973 -11.161 -8.283 1.00 97.25 74 ASN A N 1
ATOM 544 C CA . ASN A 1 74 ? 9.442 -11.175 -8.287 1.00 97.25 74 ASN A CA 1
ATOM 545 C C . ASN A 1 74 ? 10.083 -9.804 -8.584 1.00 97.25 74 ASN A C 1
ATOM 547 O O . ASN A 1 74 ? 11.301 -9.670 -8.465 1.00 97.25 74 ASN A O 1
ATOM 551 N N . VAL A 1 75 ? 9.297 -8.796 -8.973 1.00 98.50 75 VAL A N 1
ATOM 552 C CA . VAL A 1 75 ? 9.775 -7.429 -9.227 1.00 98.50 75 VAL A CA 1
ATOM 553 C C . VAL A 1 75 ? 9.820 -6.657 -7.915 1.00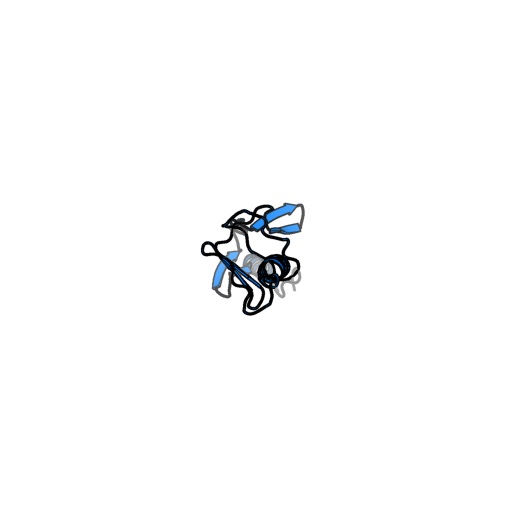 98.50 75 VAL A C 1
ATOM 555 O O . VAL A 1 75 ? 8.883 -6.726 -7.115 1.00 98.50 75 VAL A O 1
ATOM 558 N N . SER A 1 76 ? 10.875 -5.875 -7.696 1.00 98.44 76 SER A N 1
ATOM 559 C CA . SER A 1 76 ? 10.962 -5.003 -6.526 1.00 98.44 76 SER A CA 1
ATOM 560 C C . SER A 1 76 ? 11.637 -3.666 -6.812 1.00 98.44 76 SER A C 1
ATOM 562 O O . SER A 1 76 ? 12.465 -3.527 -7.710 1.00 98.44 76 SER A O 1
ATOM 564 N N . MET A 1 77 ? 11.269 -2.665 -6.018 1.00 98.50 77 MET A N 1
ATOM 565 C CA . MET A 1 77 ? 11.907 -1.354 -5.962 1.00 98.50 77 MET A CA 1
ATOM 566 C C . MET A 1 77 ? 12.261 -1.050 -4.511 1.00 98.50 77 MET A C 1
ATOM 568 O O . MET A 1 77 ? 11.503 -1.370 -3.596 1.00 98.50 77 MET A O 1
ATOM 572 N N . SER A 1 78 ? 13.416 -0.435 -4.290 1.00 98.31 78 SER A N 1
ATOM 573 C CA . SER A 1 78 ? 13.874 -0.024 -2.965 1.00 98.31 78 SER A CA 1
ATOM 574 C C . SER A 1 78 ? 14.702 1.252 -3.046 1.00 98.31 78 SER A C 1
ATOM 576 O O . SER A 1 78 ? 15.047 1.713 -4.134 1.00 98.31 78 SER A O 1
ATOM 578 N N . THR A 1 79 ? 15.127 1.759 -1.890 1.00 98.06 79 THR A N 1
ATOM 579 C CA . THR A 1 79 ? 16.114 2.848 -1.792 1.00 98.06 79 THR A CA 1
ATOM 580 C C . THR A 1 79 ? 17.449 2.551 -2.490 1.00 98.06 79 THR A C 1
ATOM 582 O O . THR A 1 79 ? 18.254 3.458 -2.674 1.00 98.06 79 THR A O 1
ATOM 585 N N . ARG A 1 80 ? 17.700 1.296 -2.888 1.00 97.62 80 ARG A N 1
ATOM 586 C CA . ARG A 1 80 ? 18.922 0.850 -3.574 1.00 97.62 80 ARG A CA 1
ATOM 587 C C . ARG A 1 80 ? 18.759 0.677 -5.087 1.00 97.62 80 ARG A C 1
ATOM 589 O O . ARG A 1 80 ? 19.742 0.358 -5.747 1.00 97.62 80 ARG A O 1
ATOM 596 N N . GLY A 1 81 ? 17.550 0.838 -5.629 1.00 98.00 81 GLY A N 1
ATOM 597 C CA . GLY A 1 81 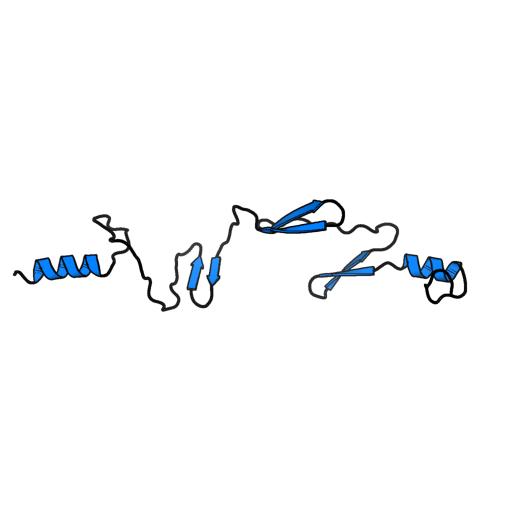? 17.263 0.672 -7.057 1.00 98.00 81 GLY A CA 1
ATOM 598 C C . GLY A 1 81 ? 16.120 -0.300 -7.358 1.00 98.00 81 GLY A C 1
ATOM 599 O O . GLY A 1 81 ? 15.321 -0.643 -6.481 1.00 98.00 81 GLY A O 1
ATOM 600 N N . ILE A 1 82 ? 16.051 -0.722 -8.624 1.00 98.38 82 ILE A N 1
ATOM 601 C CA . ILE A 1 82 ? 14.980 -1.544 -9.205 1.00 98.38 82 ILE A CA 1
ATOM 602 C C . ILE A 1 82 ? 15.529 -2.930 -9.561 1.00 98.38 82 ILE A C 1
ATOM 604 O O . ILE A 1 82 ? 16.590 -3.047 -10.170 1.00 98.38 82 ILE A O 1
ATOM 608 N N . ASN A 1 83 ? 14.779 -3.976 -9.228 1.00 98.25 83 ASN A N 1
ATOM 609 C CA . ASN A 1 83 ? 15.006 -5.344 -9.672 1.00 98.25 83 ASN A CA 1
ATOM 610 C C . ASN A 1 83 ? 13.816 -5.802 -10.525 1.00 98.25 83 ASN A C 1
ATOM 612 O O . ASN A 1 83 ? 12.695 -5.898 -10.029 1.00 98.25 83 ASN A O 1
ATOM 616 N N . ALA A 1 84 ? 14.064 -6.126 -11.796 1.00 98.38 84 ALA A N 1
ATOM 617 C CA . ALA A 1 84 ? 13.035 -6.595 -12.726 1.00 98.38 84 ALA A CA 1
ATOM 618 C C . ALA A 1 84 ? 12.593 -8.052 -12.483 1.00 98.38 84 ALA A C 1
ATOM 620 O O . ALA A 1 84 ? 11.736 -8.565 -13.199 1.00 98.38 84 ALA A O 1
ATOM 621 N N . GLY A 1 85 ? 13.183 -8.753 -11.512 1.00 98.06 85 GLY A N 1
ATOM 622 C CA . GLY A 1 85 ? 12.804 -10.124 -11.167 1.00 98.06 85 GLY A CA 1
ATOM 623 C C . GLY A 1 85 ? 13.150 -11.160 -12.239 1.00 98.06 85 GLY A C 1
ATOM 624 O O . GLY A 1 85 ? 12.617 -12.261 -12.209 1.00 98.06 85 GLY A O 1
ATOM 625 N N . GLY A 1 86 ? 14.009 -10.826 -13.205 1.00 98.06 86 GLY A N 1
ATOM 626 C CA . GLY A 1 86 ? 14.258 -11.665 -14.384 1.00 98.06 86 GLY A CA 1
ATOM 627 C C . GLY A 1 86 ? 13.245 -11.473 -15.518 1.00 98.06 86 GLY A C 1
ATOM 628 O O . GLY A 1 86 ? 13.339 -12.158 -16.532 1.00 98.06 86 GLY A O 1
ATOM 629 N N . ASN A 1 87 ? 12.305 -10.533 -15.385 1.00 98.00 87 ASN A N 1
ATOM 630 C CA . ASN A 1 87 ? 11.423 -10.141 -16.479 1.00 98.00 87 ASN A CA 1
ATOM 631 C C . ASN A 1 87 ? 12.127 -9.162 -17.429 1.00 98.00 87 ASN A C 1
ATOM 633 O O . ASN A 1 87 ? 13.022 -8.410 -17.034 1.00 98.00 87 ASN A O 1
ATOM 637 N N . GLN A 1 88 ? 11.673 -9.125 -18.680 1.00 98.00 88 GLN A N 1
ATOM 638 C CA . GLN A 1 88 ? 12.050 -8.068 -19.615 1.00 98.00 88 GLN A CA 1
ATOM 639 C C . GLN A 1 88 ? 11.430 -6.728 -19.189 1.00 98.00 88 GLN A C 1
ATOM 641 O O . GLN A 1 88 ? 10.290 -6.684 -18.728 1.00 98.00 88 GLN A O 1
ATOM 646 N N . ILE A 1 89 ? 12.156 -5.628 -19.404 1.00 97.62 89 ILE A N 1
ATOM 647 C CA . ILE A 1 89 ? 11.616 -4.268 -19.285 1.00 97.62 89 ILE A CA 1
ATOM 648 C C . ILE A 1 89 ? 11.270 -3.786 -20.698 1.00 97.62 89 ILE A C 1
ATOM 650 O O . ILE A 1 89 ? 12.155 -3.525 -21.510 1.00 97.62 89 ILE A O 1
ATOM 654 N N . THR A 1 90 ? 9.979 -3.708 -21.015 1.00 97.38 90 THR A N 1
ATOM 655 C CA . THR A 1 90 ? 9.475 -3.342 -22.350 1.00 97.38 90 THR A CA 1
ATOM 656 C C . THR A 1 90 ? 8.978 -1.896 -22.401 1.00 97.38 90 THR A C 1
ATOM 658 O O . THR A 1 90 ? 8.756 -1.275 -21.367 1.00 97.38 90 THR A O 1
ATOM 661 N N . ASN A 1 91 ? 8.754 -1.361 -23.608 1.00 97.25 91 ASN A N 1
ATOM 662 C CA . ASN A 1 91 ? 8.266 0.012 -23.840 1.00 97.25 91 ASN A CA 1
ATOM 663 C C . ASN A 1 91 ? 9.176 1.118 -23.272 1.00 97.25 91 ASN A C 1
ATOM 665 O O . ASN A 1 91 ? 8.722 2.218 -22.956 1.00 97.25 91 ASN A O 1
ATOM 669 N N . VAL A 1 92 ? 10.476 0.838 -23.177 1.00 97.31 92 VAL A N 1
ATOM 670 C CA . VAL A 1 92 ? 11.497 1.822 -22.803 1.00 97.31 92 VAL A CA 1
ATOM 671 C C . VAL A 1 92 ? 11.784 2.713 -24.015 1.00 97.31 92 VAL A C 1
ATOM 673 O O . VAL A 1 92 ? 12.125 2.209 -25.087 1.00 97.31 92 VAL A O 1
ATOM 676 N N . LYS A 1 93 ? 11.625 4.034 -23.874 1.00 97.12 93 LYS A N 1
ATOM 677 C CA . LYS A 1 93 ? 12.006 5.012 -24.915 1.00 97.12 93 LYS A CA 1
ATOM 678 C C . LYS A 1 93 ? 13.534 5.073 -25.067 1.00 97.12 93 LYS A C 1
ATOM 680 O O . LYS A 1 93 ? 14.243 4.645 -24.167 1.00 97.12 93 LYS A O 1
ATOM 685 N N . SER A 1 94 ? 14.024 5.582 -26.202 1.00 96.75 94 SER A N 1
ATOM 686 C CA . SER A 1 94 ? 15.471 5.761 -26.419 1.00 96.75 94 SER A CA 1
ATOM 687 C C . SER A 1 94 ? 16.076 6.616 -25.307 1.00 96.75 94 SER A C 1
ATOM 689 O O . SER A 1 94 ? 15.464 7.603 -24.886 1.00 96.75 94 SER A O 1
ATOM 691 N N . GLY A 1 95 ? 17.274 6.235 -24.864 1.00 96.62 95 GLY A N 1
ATOM 692 C CA . GLY A 1 95 ? 18.027 6.984 -23.861 1.00 96.62 95 GLY A CA 1
ATOM 693 C C . GLY A 1 95 ? 18.614 8.301 -24.386 1.00 96.62 95 GLY A C 1
ATOM 694 O O . GLY A 1 95 ? 18.982 9.161 -23.587 1.00 96.62 95 GLY A O 1
ATOM 695 N N . 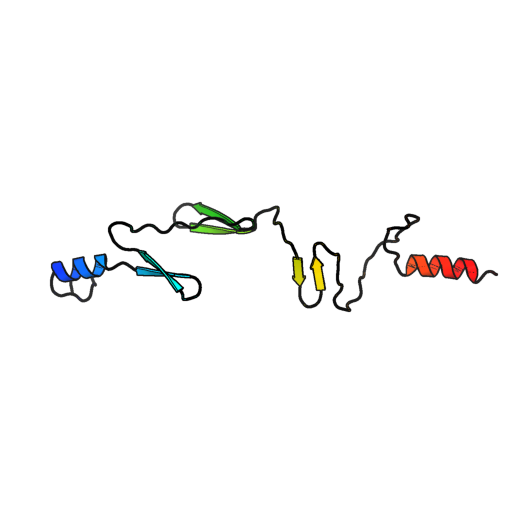GLY A 1 96 ? 18.661 8.498 -25.709 1.00 94.94 96 GLY A N 1
ATOM 696 C CA . GLY A 1 96 ? 19.279 9.66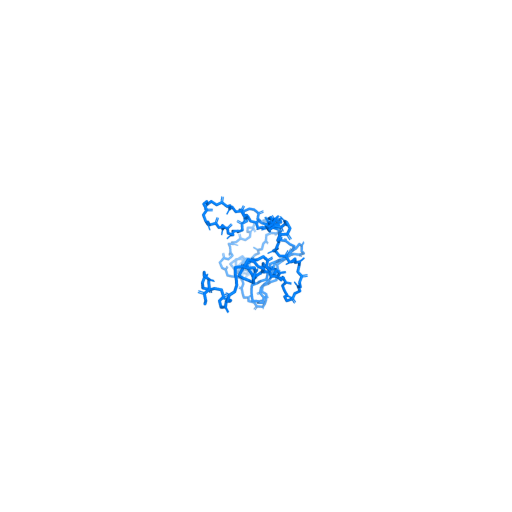9 -26.335 1.00 94.94 96 GLY A CA 1
ATOM 697 C C . GLY A 1 96 ? 20.788 9.745 -26.080 1.00 94.94 96 GLY A C 1
ATOM 698 O O . GLY A 1 96 ? 21.463 8.719 -26.045 1.00 94.94 96 GLY A O 1
ATOM 699 N N . ASP A 1 97 ? 21.294 10.966 -25.894 1.00 93.19 97 ASP A N 1
ATOM 700 C CA . ASP A 1 97 ? 22.727 11.262 -25.726 1.00 93.19 97 ASP A CA 1
ATOM 701 C C . ASP A 1 97 ? 23.106 11.585 -24.261 1.00 93.19 97 ASP A C 1
ATOM 703 O O . ASP A 1 97 ? 24.075 12.295 -24.003 1.00 93.19 97 ASP A O 1
ATOM 707 N N . ILE A 1 98 ? 22.316 11.115 -23.286 1.00 95.75 98 ILE A N 1
ATOM 708 C CA . ILE A 1 98 ? 22.611 11.268 -21.852 1.00 95.75 98 ILE A CA 1
ATOM 709 C C . ILE A 1 98 ? 23.163 9.946 -21.317 1.00 95.75 98 ILE A C 1
ATOM 711 O O . ILE A 1 98 ? 22.446 8.947 -21.281 1.00 95.75 98 ILE A O 1
ATOM 715 N N . ASP A 1 99 ? 24.403 9.966 -20.825 1.00 95.44 99 ASP A N 1
ATOM 716 C CA . ASP A 1 99 ? 25.143 8.767 -20.396 1.00 95.44 99 ASP A CA 1
ATOM 717 C C . ASP A 1 99 ? 24.462 7.956 -19.280 1.00 95.44 99 ASP A C 1
ATOM 719 O O . ASP A 1 99 ? 24.683 6.753 -19.154 1.00 95.44 99 ASP A O 1
ATOM 723 N N . SER A 1 100 ? 23.640 8.600 -18.446 1.00 96.69 100 SER A N 1
ATOM 724 C CA . SER A 1 100 ? 22.946 7.961 -17.322 1.00 96.69 100 SER A CA 1
ATOM 725 C C . SER A 1 100 ? 21.557 7.415 -17.664 1.00 96.69 100 SER A C 1
ATOM 727 O O . SER A 1 100 ? 20.911 6.815 -16.801 1.00 96.69 100 SER A O 1
ATOM 729 N N . ASN A 1 101 ? 21.079 7.606 -18.895 1.00 96.81 101 ASN A N 1
ATOM 730 C CA . ASN A 1 101 ? 19.791 7.071 -19.316 1.00 96.81 101 ASN A CA 1
ATOM 731 C C . ASN A 1 101 ? 19.893 5.577 -19.657 1.00 96.81 101 ASN A C 1
ATOM 733 O O . ASN A 1 101 ? 20.891 5.095 -20.188 1.00 96.81 101 ASN A O 1
ATOM 737 N N . GLY A 1 102 ? 18.815 4.833 -19.401 1.00 95.69 102 GLY A N 1
ATOM 738 C CA . GLY A 1 102 ? 18.700 3.456 -19.875 1.00 95.69 102 GLY A CA 1
ATOM 739 C C . GLY A 1 102 ? 18.552 3.410 -21.399 1.00 95.69 102 GLY A C 1
ATOM 740 O O . GLY A 1 102 ? 17.650 4.044 -21.944 1.00 95.69 102 GLY A O 1
ATOM 741 N N . ALA A 1 103 ? 19.406 2.644 -22.078 1.00 95.94 103 ALA A N 1
ATOM 742 C CA . ALA A 1 103 ? 19.295 2.398 -23.514 1.00 95.94 103 ALA A CA 1
ATOM 743 C C . ALA A 1 103 ? 18.250 1.312 -23.813 1.00 95.94 103 ALA A C 1
ATOM 745 O O . ALA A 1 103 ? 18.130 0.327 -23.079 1.00 95.94 103 ALA A O 1
ATOM 746 N N . ASN A 1 104 ? 17.531 1.457 -24.926 1.00 96.94 104 ASN A N 1
ATOM 747 C CA . ASN A 1 104 ? 16.699 0.380 -25.463 1.00 96.94 104 ASN A CA 1
ATOM 748 C C . ASN A 1 104 ? 17.391 -0.316 -26.652 1.00 96.94 104 ASN A C 1
ATOM 750 O O . ASN A 1 104 ? 18.439 0.113 -27.132 1.00 96.94 104 ASN A O 1
ATOM 754 N N . ILE A 1 105 ? 16.798 -1.399 -27.164 1.00 96.44 105 ILE A N 1
ATOM 755 C CA . ILE A 1 105 ? 17.394 -2.169 -28.272 1.00 96.44 105 ILE A CA 1
ATOM 756 C C . ILE A 1 105 ? 17.533 -1.363 -29.578 1.00 96.44 105 ILE A C 1
ATOM 758 O O . ILE A 1 105 ? 18.396 -1.663 -30.404 1.00 96.44 105 ILE A O 1
ATOM 762 N N . GLY A 1 106 ? 16.722 -0.318 -29.765 1.00 96.31 106 GLY A N 1
ATOM 763 C CA . GLY A 1 106 ? 16.820 0.593 -30.904 1.00 96.31 106 GLY A CA 1
ATOM 764 C C . GLY A 1 106 ? 18.096 1.438 -30.874 1.00 96.31 106 GLY A C 1
ATOM 765 O O . GLY A 1 106 ? 18.716 1.631 -31.920 1.00 96.31 106 GLY A O 1
ATOM 766 N N . ASP A 1 107 ? 18.540 1.871 -29.689 1.00 95.50 107 ASP A N 1
ATOM 767 C CA . ASP A 1 107 ? 19.810 2.592 -29.523 1.00 95.50 107 ASP A CA 1
ATOM 768 C C . ASP A 1 107 ? 20.999 1.728 -29.952 1.00 95.50 107 ASP A C 1
ATOM 770 O O . ASP A 1 107 ? 21.854 2.173 -30.720 1.00 95.50 107 ASP A O 1
ATOM 774 N N . ILE A 1 108 ? 21.000 0.461 -29.531 1.00 93.25 108 ILE A N 1
ATOM 775 C CA . ILE A 1 108 ? 22.029 -0.513 -29.910 1.00 93.25 108 ILE A CA 1
ATOM 776 C C . ILE A 1 108 ? 21.985 -0.797 -31.415 1.00 93.25 108 ILE A C 1
ATOM 778 O O . ILE A 1 108 ? 23.024 -0.784 -32.072 1.00 93.25 108 ILE A O 1
ATOM 782 N N . SER A 1 109 ? 20.789 -0.981 -31.981 1.00 94.88 109 SER A N 1
ATOM 783 C CA . SER A 1 109 ? 20.608 -1.241 -33.418 1.00 94.88 109 SER A CA 1
ATOM 784 C C . SER A 1 109 ? 21.143 -0.094 -34.284 1.00 94.88 109 SER A C 1
ATOM 786 O O . SER A 1 109 ? 21.799 -0.325 -35.298 1.00 94.88 109 SER A O 1
ATOM 788 N N . ARG A 1 110 ? 20.916 1.159 -33.867 1.00 92.69 110 ARG A N 1
ATOM 789 C CA . ARG A 1 110 ? 21.441 2.358 -34.539 1.00 92.69 110 ARG A CA 1
ATOM 790 C C . ARG A 1 110 ? 22.966 2.425 -34.491 1.00 92.69 110 ARG A C 1
ATOM 792 O O . ARG A 1 110 ? 23.585 2.811 -35.482 1.00 92.69 110 ARG A O 1
ATOM 799 N N . ILE A 1 111 ? 23.565 2.081 -33.351 1.00 88.81 111 ILE A N 1
ATOM 800 C CA . ILE A 1 111 ? 25.022 2.026 -33.202 1.00 88.81 111 ILE A CA 1
ATOM 801 C C . ILE A 1 111 ? 25.590 0.941 -34.121 1.00 88.81 111 ILE A C 1
ATOM 803 O O . ILE A 1 111 ? 26.469 1.247 -34.920 1.00 88.81 111 ILE A O 1
ATOM 807 N N . ALA A 1 112 ? 25.046 -0.278 -34.082 1.00 91.50 112 ALA A N 1
ATOM 808 C CA . ALA A 1 112 ? 25.496 -1.391 -34.920 1.00 91.50 112 ALA A CA 1
ATOM 809 C C . ALA A 1 112 ? 25.471 -1.036 -36.420 1.00 91.50 112 ALA A C 1
ATOM 811 O O . ALA A 1 112 ? 26.491 -1.134 -37.098 1.00 91.50 112 ALA A O 1
ATOM 812 N N . ALA A 1 113 ? 24.362 -0.473 -36.909 1.00 90.50 113 ALA A N 1
ATOM 813 C CA . ALA A 1 113 ? 24.223 -0.067 -38.310 1.00 90.50 113 ALA A CA 1
ATOM 814 C C . ALA A 1 113 ? 25.215 1.029 -38.759 1.00 90.50 113 ALA A C 1
ATOM 816 O O . ALA A 1 113 ? 25.474 1.177 -39.956 1.00 90.50 113 ALA A O 1
ATOM 817 N N . LYS A 1 114 ? 25.760 1.831 -37.831 1.00 86.81 114 LYS A N 1
ATOM 818 C CA . LYS A 1 114 ? 26.801 2.827 -38.138 1.00 86.81 114 LYS A CA 1
ATOM 819 C C . LYS A 1 114 ? 28.162 2.167 -38.381 1.00 86.81 114 LYS A C 1
ATOM 821 O O . LYS A 1 114 ? 28.934 2.694 -39.178 1.00 86.81 114 LYS A O 1
ATOM 826 N N . TYR A 1 115 ? 28.444 1.054 -37.706 1.00 81.50 115 TYR A N 1
ATOM 827 C CA . TYR A 1 115 ? 29.725 0.351 -37.791 1.00 81.50 115 TYR A CA 1
ATOM 828 C C . TYR A 1 115 ? 29.762 -0.718 -38.887 1.00 81.50 115 TYR A C 1
ATOM 830 O O . TYR A 1 115 ? 30.820 -0.891 -39.469 1.00 81.50 115 TYR A O 1
ATOM 838 N N . ASP A 1 116 ? 28.629 -1.317 -39.271 1.00 81.94 116 ASP A N 1
ATOM 839 C CA . ASP A 1 116 ? 28.545 -2.247 -40.421 1.00 81.94 116 ASP A CA 1
ATOM 840 C C . ASP A 1 116 ? 28.886 -1.596 -41.783 1.00 81.94 116 ASP A C 1
ATOM 842 O O . ASP A 1 116 ? 28.968 -2.271 -42.808 1.00 81.94 116 ASP A O 1
ATOM 846 N N . LYS A 1 117 ? 29.048 -0.267 -41.827 1.00 67.12 117 LYS A N 1
ATOM 847 C CA . LYS A 1 117 ? 29.442 0.488 -43.029 1.00 67.12 117 LYS A CA 1
ATOM 848 C C . LYS A 1 117 ? 30.960 0.630 -43.212 1.00 67.12 117 LYS A C 1
ATOM 850 O O . LYS A 1 117 ? 31.370 1.297 -44.164 1.00 67.12 117 LYS A O 1
ATOM 855 N N . TYR A 1 118 ? 31.762 0.045 -42.325 1.00 57.19 118 TYR A N 1
ATOM 856 C CA . TYR A 1 118 ? 33.227 0.035 -42.366 1.00 57.19 118 TYR A CA 1
ATOM 857 C C . TYR A 1 118 ? 33.750 -1.397 -42.292 1.00 57.19 118 TYR A C 1
ATOM 859 O O . TYR A 1 118 ? 34.841 -1.627 -42.858 1.00 57.19 118 TYR A O 1
#

Sequence (118 aa):
NIGDTGKNTVHEAIQSVNQGWELQVNGQKVKDVKAPNRTVNFNAGKNIKLEGAGDNVTVATVDDANFNSVTTGNVSMSTRGINAGGNQITNVKSGGDIDSNGANIGDISRIAAKYDKY

Organism: NCBI:txid408170